Protein AF-A0AAV0WKL7-F1 (afdb_monomer_lite)

Organism: NCBI:txid13131

pLDDT: mean 77.01, std 12.72, range [44.66, 96.0]

Secondary structure (DSSP, 8-state):
-HHHHHHHHHHHHHHHHHHHHHHHSGGGGTS-GGGS-HHHHHHHHHHHHHHHHHHHHHHHTT--S--TT--GGG---HHHHHHHHHHHHHHHHHHHHTTHHHHHHHS-HHHHHHHHHHHHHH-GGGGT--

InterPro domains:
  IPR012890 Intron Large complex component GCFC2-like [PTHR12214] (2-130)

Structure (mmCIF, N/CA/C/O backbone):
data_AF-A0AAV0WKL7-F1
#
_entry.id   AF-A0AAV0WKL7-F1
#
loop_
_atom_site.group_PDB
_atom_site.id
_atom_site.type_symbol
_atom_site.label_atom_id
_atom_site.label_alt_id
_atom_site.label_comp_id
_atom_site.label_asym_id
_atom_site.label_entity_id
_atom_site.label_seq_id
_atom_site.pdbx_PDB_ins_code
_atom_site.Cartn_x
_atom_site.Cartn_y
_atom_site.Cartn_z
_atom_site.occupancy
_atom_site.B_iso_or_equiv
_atom_site.auth_seq_id
_atom_site.auth_comp_id
_atom_site.auth_asym_id
_atom_site.auth_atom_id
_atom_site.pdbx_PDB_model_num
ATOM 1 N N . MET A 1 1 ? 5.030 0.517 8.984 1.00 62.53 1 MET A N 1
ATOM 2 C CA . MET A 1 1 ? 3.653 -0.024 9.095 1.00 62.53 1 MET A CA 1
ATOM 3 C C . MET A 1 1 ? 3.564 -1.189 10.066 1.00 62.53 1 MET A C 1
ATOM 5 O O . MET A 1 1 ? 2.760 -1.118 10.983 1.00 62.53 1 MET A O 1
ATOM 9 N N . TYR A 1 2 ? 4.407 -2.216 9.924 1.00 76.06 2 TYR A N 1
ATOM 10 C CA . TYR A 1 2 ? 4.380 -3.387 10.810 1.00 76.06 2 TYR A CA 1
ATOM 11 C C . TYR A 1 2 ? 4.657 -3.068 12.282 1.00 76.06 2 TYR A C 1
ATOM 13 O O . TYR A 1 2 ? 3.973 -3.600 13.147 1.00 76.06 2 TYR A O 1
ATOM 21 N N . GLU A 1 3 ? 5.578 -2.144 12.562 1.00 80.69 3 GLU A N 1
ATOM 22 C CA . GLU A 1 3 ? 5.890 -1.761 13.942 1.00 80.69 3 GLU A CA 1
ATOM 23 C C . GLU A 1 3 ? 4.715 -1.064 14.639 1.00 80.69 3 GLU A C 1
ATOM 25 O O . GLU A 1 3 ? 4.339 -1.452 15.739 1.00 80.69 3 GLU A O 1
ATOM 30 N N . LYS A 1 4 ? 4.061 -0.120 13.951 1.00 80.75 4 LYS A N 1
ATOM 31 C CA . LYS A 1 4 ? 2.837 0.528 14.442 1.00 80.75 4 LYS A CA 1
ATOM 32 C C . LYS A 1 4 ? 1.727 -0.501 14.690 1.00 80.75 4 LYS A C 1
ATOM 34 O O . LYS A 1 4 ? 1.129 -0.529 15.756 1.00 80.75 4 LYS A O 1
ATOM 39 N N . ARG A 1 5 ? 1.500 -1.412 13.736 1.00 77.50 5 ARG A N 1
ATOM 40 C CA . ARG A 1 5 ? 0.505 -2.485 13.888 1.00 77.50 5 ARG A CA 1
ATOM 41 C C . ARG A 1 5 ? 0.801 -3.358 15.110 1.00 77.50 5 ARG A C 1
ATOM 43 O O . ARG A 1 5 ? -0.100 -3.669 15.879 1.00 77.50 5 ARG A O 1
ATOM 50 N N . ARG A 1 6 ? 2.066 -3.728 15.309 1.00 83.06 6 ARG A N 1
ATOM 51 C CA . ARG A 1 6 ? 2.516 -4.514 16.463 1.00 83.06 6 ARG A CA 1
ATOM 52 C C . ARG A 1 6 ? 2.244 -3.782 17.780 1.00 83.06 6 ARG A C 1
ATOM 54 O O . ARG A 1 6 ? 1.749 -4.394 18.724 1.00 83.06 6 ARG A O 1
ATOM 61 N N . THR A 1 7 ? 2.560 -2.489 17.859 1.00 86.25 7 THR A N 1
ATOM 62 C CA . THR A 1 7 ? 2.315 -1.687 19.066 1.00 86.25 7 THR A CA 1
ATOM 63 C C . THR A 1 7 ? 0.829 -1.489 19.340 1.00 86.25 7 THR A C 1
ATOM 65 O O . THR A 1 7 ? 0.415 -1.556 20.498 1.00 86.25 7 THR A O 1
ATOM 68 N N . ASP A 1 8 ? 0.025 -1.304 18.295 1.00 81.88 8 ASP A N 1
ATOM 69 C CA . ASP A 1 8 ? -1.421 -1.116 18.409 1.00 81.88 8 ASP A CA 1
ATOM 70 C C . ASP A 1 8 ? -2.092 -2.392 18.942 1.00 81.88 8 ASP A C 1
ATOM 72 O O . ASP A 1 8 ? -2.850 -2.321 19.910 1.00 81.88 8 ASP A O 1
ATOM 76 N N . LEU A 1 9 ? -1.726 -3.572 18.419 1.00 79.56 9 LEU A N 1
ATOM 77 C CA . LEU A 1 9 ? -2.209 -4.870 18.915 1.00 79.56 9 LEU A CA 1
ATOM 78 C C . LEU A 1 9 ? -1.846 -5.099 20.389 1.00 79.56 9 LEU A C 1
ATOM 80 O O . LEU A 1 9 ? -2.700 -5.450 21.202 1.00 79.56 9 LEU A O 1
ATOM 84 N N . LEU A 1 10 ? -0.595 -4.824 20.775 1.00 83.50 10 LEU A N 1
ATOM 85 C CA . LEU A 1 10 ? -0.160 -4.951 22.170 1.00 83.50 10 LEU A CA 1
ATOM 86 C C . LEU A 1 10 ? -0.929 -4.018 23.110 1.00 83.50 10 LEU A C 1
ATOM 88 O O . LEU A 1 10 ? -1.296 -4.414 24.218 1.00 83.50 10 LEU A O 1
ATOM 92 N N . THR A 1 11 ? -1.158 -2.779 22.681 1.00 84.38 11 THR A N 1
ATOM 93 C CA . THR A 1 11 ? -1.897 -1.781 23.462 1.00 84.38 11 THR A CA 1
ATOM 94 C C . THR A 1 11 ? -3.356 -2.202 23.616 1.00 84.38 11 THR A C 1
ATOM 96 O O . THR A 1 11 ? -3.895 -2.160 24.723 1.00 84.38 11 THR A O 1
ATOM 99 N N . ARG A 1 12 ? -3.964 -2.704 22.536 1.00 77.56 12 ARG A N 1
ATOM 100 C CA . ARG A 1 12 ? -5.326 -3.243 22.532 1.00 77.56 12 ARG A CA 1
ATOM 101 C C . A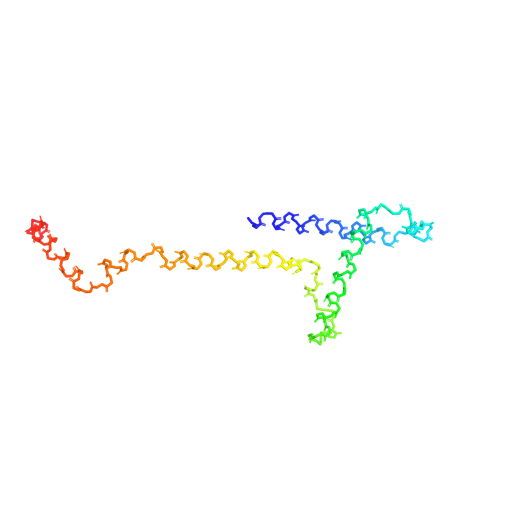RG A 1 12 ? -5.462 -4.436 23.470 1.00 77.56 12 ARG A C 1
ATOM 103 O O . ARG A 1 12 ? -6.335 -4.422 24.329 1.00 77.56 12 ARG A O 1
ATOM 110 N N . ARG A 1 13 ? -4.548 -5.410 23.401 1.00 81.00 13 ARG A N 1
ATOM 111 C CA . ARG A 1 13 ? -4.566 -6.585 24.282 1.00 81.00 13 ARG A CA 1
ATOM 112 C C . ARG A 1 13 ? -4.460 -6.206 25.756 1.00 81.00 13 ARG A C 1
ATOM 114 O O . ARG A 1 13 ? -5.179 -6.761 26.582 1.00 81.00 13 ARG A O 1
ATOM 121 N N . ARG A 1 14 ? -3.581 -5.257 26.096 1.00 84.62 14 ARG A N 1
ATOM 122 C CA . ARG A 1 14 ? -3.477 -4.734 27.469 1.00 84.62 14 ARG A CA 1
ATOM 123 C C . ARG A 1 14 ? -4.792 -4.108 27.919 1.00 84.62 14 ARG A C 1
ATOM 125 O O . ARG A 1 14 ? -5.222 -4.353 29.041 1.00 84.62 14 ARG A O 1
ATOM 132 N N . GLN A 1 15 ? -5.433 -3.339 27.043 1.00 79.75 15 GLN A N 1
ATOM 133 C CA . GLN A 1 15 ? -6.708 -2.703 27.347 1.00 79.75 15 GLN A CA 1
ATOM 134 C C . GLN A 1 15 ? -7.847 -3.716 27.503 1.00 79.75 15 GLN A C 1
ATOM 136 O O . GLN A 1 15 ? -8.625 -3.587 28.441 1.00 79.75 15 GLN A O 1
ATOM 141 N N . ASP A 1 16 ? -7.926 -4.737 26.649 1.00 75.62 16 ASP A N 1
ATOM 142 C CA . ASP A 1 16 ? -8.946 -5.787 26.741 1.00 75.62 16 ASP A CA 1
ATOM 143 C C . ASP A 1 16 ? -8.814 -6.573 28.060 1.00 75.62 16 ASP A C 1
ATOM 145 O O . ASP A 1 16 ? -9.811 -6.812 28.738 1.00 75.62 16 ASP A O 1
ATOM 149 N N . VAL A 1 17 ? -7.586 -6.894 28.491 1.00 81.50 17 VAL A N 1
ATOM 150 C CA . VAL A 1 17 ? -7.331 -7.539 29.796 1.00 81.50 17 VAL A CA 1
ATOM 151 C C . VAL A 1 17 ? -7.762 -6.642 30.961 1.00 81.50 17 VAL A C 1
ATOM 153 O O . VAL A 1 17 ? -8.395 -7.120 31.904 1.00 81.50 17 VAL A O 1
ATOM 156 N N . LEU A 1 18 ? -7.457 -5.341 30.897 1.00 81.00 18 LEU A N 1
ATOM 157 C CA . LEU A 1 18 ? -7.919 -4.377 31.899 1.00 81.00 18 LEU A CA 1
ATOM 158 C C . LEU A 1 18 ? -9.451 -4.330 31.944 1.00 81.00 18 LEU A C 1
ATOM 160 O O . LEU A 1 18 ? -10.026 -4.456 33.023 1.00 81.00 18 LEU A O 1
ATOM 164 N N . ASN A 1 19 ? -10.114 -4.249 30.790 1.00 72.88 19 ASN A N 1
ATOM 165 C CA . ASN A 1 19 ? -11.572 -4.207 30.704 1.00 72.88 19 ASN A CA 1
ATOM 166 C C . ASN A 1 19 ? -12.212 -5.475 31.294 1.00 72.88 19 ASN A C 1
ATOM 168 O O . ASN A 1 19 ? -13.128 -5.364 32.106 1.00 72.88 19 ASN A O 1
ATOM 172 N N . GLN A 1 20 ? -11.693 -6.666 30.968 1.00 75.44 20 GLN A N 1
ATOM 173 C CA . GLN A 1 20 ? -12.161 -7.940 31.535 1.00 75.44 20 GLN A CA 1
ATOM 174 C C . GLN A 1 20 ? -11.999 -7.993 33.059 1.00 75.44 20 GLN A C 1
ATOM 176 O O . GLN A 1 20 ? -12.884 -8.477 33.771 1.00 75.44 20 GLN A O 1
ATOM 181 N N . SER A 1 21 ? -10.884 -7.469 33.580 1.00 77.88 21 SER A N 1
ATOM 182 C CA . SER A 1 21 ? -10.652 -7.386 35.025 1.00 77.88 21 SER A CA 1
ATOM 183 C C . SER A 1 21 ? -11.646 -6.442 35.710 1.00 77.88 21 SER A C 1
ATOM 185 O O . SER A 1 21 ? -12.174 -6.755 36.778 1.00 77.88 21 SER A O 1
ATOM 187 N N . GLU A 1 22 ? -11.978 -5.322 35.064 1.00 73.62 22 GLU A N 1
ATOM 188 C CA . GLU A 1 22 ? -12.979 -4.377 35.553 1.00 73.62 22 GLU A CA 1
ATOM 189 C C . GLU A 1 22 ? -14.398 -4.957 35.451 1.00 73.62 22 GLU A C 1
ATOM 191 O O . GLU A 1 22 ? -15.223 -4.697 36.320 1.00 73.62 22 GLU A O 1
ATOM 196 N N . GLU A 1 23 ? -14.710 -5.739 34.410 1.00 68.62 23 GLU A N 1
ATOM 197 C CA . GLU A 1 23 ? -15.968 -6.496 34.261 1.00 68.62 23 GLU A CA 1
ATOM 198 C C . GLU A 1 23 ? -16.160 -7.549 35.343 1.00 68.62 23 GLU A C 1
ATOM 200 O O . GLU A 1 23 ? -17.253 -7.676 35.887 1.00 68.62 23 GLU A O 1
ATOM 205 N N . SER A 1 24 ? -15.083 -8.243 35.697 1.00 69.12 24 SER A N 1
ATOM 206 C CA . SER A 1 24 ? -15.091 -9.278 36.732 1.00 69.12 24 SER A CA 1
ATOM 207 C C . SER A 1 24 ? -15.074 -8.699 38.153 1.00 69.12 24 SER A C 1
ATOM 209 O O . SER A 1 24 ? -15.267 -9.424 39.129 1.00 69.12 24 SER A O 1
ATOM 211 N N . SER A 1 25 ? -14.830 -7.393 38.297 1.00 72.75 25 SER A N 1
ATOM 212 C CA . SER A 1 25 ? -14.743 -6.725 39.592 1.00 72.75 25 SER A CA 1
ATOM 213 C C . SER A 1 25 ? -16.129 -6.452 40.183 1.00 72.75 25 SER A C 1
ATOM 215 O O . SER A 1 25 ? -16.973 -5.795 39.576 1.00 72.75 25 SER A O 1
ATOM 217 N N . ILE A 1 26 ? -16.322 -6.857 41.443 1.00 60.41 26 ILE A N 1
ATOM 218 C CA . ILE A 1 26 ? -17.566 -6.689 42.224 1.00 60.41 26 ILE A CA 1
ATOM 219 C C . ILE A 1 26 ? -18.027 -5.214 42.277 1.00 60.41 26 ILE A C 1
ATOM 221 O O . ILE A 1 26 ? -19.221 -4.929 42.353 1.00 60.41 26 ILE A O 1
ATOM 225 N N . ASN A 1 27 ? -17.095 -4.263 42.146 1.00 59.34 27 ASN A N 1
ATOM 226 C CA . ASN A 1 27 ? -17.367 -2.822 42.137 1.00 59.34 27 ASN A CA 1
ATOM 227 C C . ASN A 1 27 ? -18.334 -2.365 41.025 1.00 59.34 27 ASN A C 1
ATOM 229 O O . ASN A 1 27 ? -19.004 -1.343 41.201 1.00 59.34 27 ASN A O 1
ATOM 233 N N . LYS A 1 28 ? -18.470 -3.108 39.914 1.00 57.38 28 LYS A N 1
ATOM 234 C CA . LYS A 1 28 ? -19.442 -2.786 38.852 1.00 57.38 28 LYS A CA 1
ATOM 235 C C . LYS A 1 28 ? -20.900 -3.030 39.242 1.00 57.38 28 LYS A C 1
ATOM 237 O O . LYS A 1 28 ? -21.767 -2.369 38.683 1.00 57.38 28 LYS A O 1
ATOM 242 N N . LEU A 1 29 ? -21.189 -3.912 40.206 1.00 54.59 29 LEU A N 1
ATOM 243 C CA . LEU A 1 29 ? -22.559 -4.065 40.720 1.00 54.59 29 LEU A CA 1
ATOM 244 C C . LEU A 1 29 ? -23.013 -2.846 41.538 1.00 54.59 29 LEU A C 1
ATOM 246 O O . LEU A 1 29 ? -24.209 -2.631 41.704 1.00 54.59 29 LEU A O 1
ATOM 250 N N . ILE A 1 30 ? -22.062 -2.067 42.060 1.00 56.81 30 ILE A N 1
ATOM 251 C CA . ILE A 1 30 ? -22.317 -1.004 43.039 1.00 56.81 30 ILE A CA 1
ATOM 252 C C . ILE A 1 30 ? -22.258 0.387 42.384 1.00 56.81 30 ILE A C 1
ATOM 254 O O . ILE A 1 30 ? -22.882 1.326 42.873 1.00 56.81 30 ILE A O 1
ATOM 258 N N . THR A 1 31 ? -21.551 0.538 41.258 1.00 58.12 31 THR A N 1
ATOM 259 C CA . THR A 1 31 ? -21.399 1.828 40.566 1.00 58.12 31 THR A CA 1
ATOM 260 C C . THR A 1 31 ? -22.383 1.974 39.396 1.00 58.12 31 THR A C 1
ATOM 262 O O . THR A 1 31 ? -22.314 1.214 38.429 1.00 58.12 31 THR A O 1
ATOM 265 N N . PRO A 1 32 ? -23.311 2.950 39.433 1.00 57.19 32 PRO A N 1
ATOM 266 C CA . PRO A 1 32 ? -24.263 3.158 38.345 1.00 57.19 32 PRO A CA 1
ATOM 267 C C . PRO A 1 32 ? -23.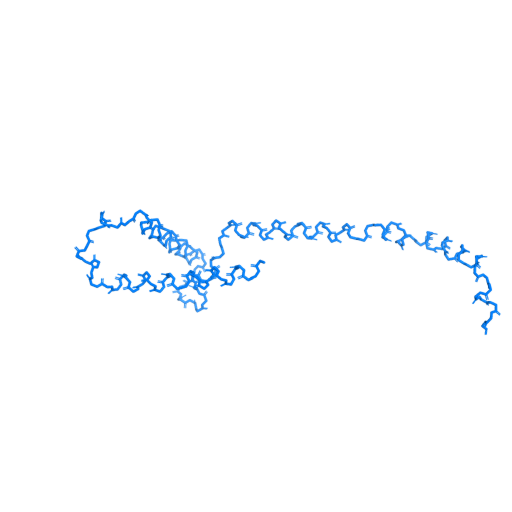551 3.617 37.062 1.00 57.19 32 PRO A C 1
ATOM 269 O O . PRO A 1 32 ? -22.647 4.447 37.110 1.00 57.19 32 PRO A O 1
ATOM 272 N N . LYS A 1 33 ? -24.005 3.145 35.886 1.00 57.50 33 LYS A N 1
ATOM 273 C CA . LYS A 1 33 ? -23.447 3.490 34.551 1.00 57.50 33 LYS A CA 1
ATOM 274 C C . LYS A 1 33 ? -23.236 4.999 34.320 1.00 57.50 33 LYS A C 1
ATOM 276 O O . LYS A 1 33 ? -22.380 5.382 33.529 1.00 57.50 33 LYS A O 1
ATOM 281 N N . HIS A 1 34 ? -23.984 5.850 35.022 1.00 54.22 34 HIS A N 1
ATOM 282 C CA . HIS A 1 34 ? -23.902 7.307 34.930 1.00 54.22 34 HIS A CA 1
ATOM 283 C C . HIS A 1 34 ? -22.592 7.900 35.499 1.00 54.22 34 HIS A C 1
ATOM 285 O O . HIS A 1 34 ? -22.226 9.015 35.136 1.00 54.22 34 HIS A O 1
ATOM 291 N N . THR A 1 35 ? -21.848 7.184 36.352 1.00 58.62 35 THR A N 1
ATOM 292 C CA . THR A 1 35 ? -20.548 7.660 36.873 1.00 58.62 35 THR A CA 1
ATOM 293 C C . THR A 1 35 ? -19.362 7.283 35.983 1.00 58.62 35 THR A C 1
ATOM 295 O O . THR A 1 35 ? -18.221 7.594 36.319 1.00 58.62 35 THR A O 1
ATOM 298 N N . GLN A 1 36 ? -19.598 6.594 34.863 1.00 63.66 36 GLN A N 1
ATOM 299 C CA . GLN A 1 36 ? -18.539 6.256 33.917 1.00 63.66 36 GLN A CA 1
ATOM 300 C C . GLN A 1 36 ? -18.176 7.469 33.058 1.00 63.66 36 GLN A C 1
ATOM 302 O O . GLN A 1 36 ? -19.058 8.161 32.550 1.00 63.66 36 GLN A O 1
ATOM 307 N N . SER A 1 37 ? -16.876 7.709 32.870 1.00 73.56 37 SER A N 1
ATOM 308 C CA . SER A 1 37 ? -16.406 8.764 31.970 1.00 73.56 37 SER A CA 1
ATOM 309 C C . SER A 1 37 ? -16.872 8.500 30.534 1.00 73.56 37 SER A C 1
ATOM 311 O O . SER A 1 37 ? -17.024 7.350 30.114 1.00 73.56 37 SER A O 1
ATOM 313 N N . GLU A 1 38 ? -17.057 9.557 29.745 1.00 74.62 38 GLU A N 1
ATOM 314 C CA . GLU A 1 38 ? -17.458 9.443 28.335 1.00 74.62 38 GLU A CA 1
ATOM 315 C C . GLU A 1 38 ? -16.484 8.555 27.535 1.00 74.62 38 GLU A C 1
ATOM 317 O O . GLU A 1 38 ? -16.880 7.765 26.679 1.00 74.62 38 GLU A O 1
ATOM 322 N N . GLN A 1 39 ? -15.196 8.600 27.885 1.00 71.69 39 GLN A N 1
ATOM 323 C CA . GLN A 1 39 ? -14.160 7.752 27.298 1.00 71.69 39 GLN A CA 1
ATOM 324 C C . GLN A 1 39 ? -14.321 6.266 27.671 1.00 71.69 39 GLN A C 1
ATOM 326 O O . GLN A 1 39 ? -13.999 5.389 26.871 1.00 71.69 39 GLN A O 1
ATOM 331 N N . GLN A 1 40 ? -14.833 5.948 28.863 1.00 70.00 40 GLN A N 1
ATOM 332 C CA . GLN A 1 40 ? -15.185 4.580 29.258 1.00 70.00 40 GLN A CA 1
ATOM 333 C C . GLN A 1 40 ? -16.388 4.064 28.456 1.00 70.00 40 GLN A C 1
ATOM 335 O O . GLN A 1 40 ? -16.377 2.925 27.989 1.00 70.00 40 GLN A O 1
ATOM 340 N N . GLN A 1 41 ? -17.398 4.915 28.255 1.00 74.69 41 GLN A N 1
ATOM 341 C CA . GLN A 1 41 ? -18.600 4.564 27.497 1.00 74.69 41 GLN A CA 1
ATOM 342 C C . GLN A 1 41 ? -18.279 4.306 26.024 1.00 74.69 41 GLN A C 1
ATOM 344 O O . GLN A 1 41 ? -18.679 3.272 25.497 1.00 74.69 41 GLN A O 1
ATOM 349 N N . ARG A 1 42 ? -17.485 5.178 25.384 1.00 76.62 42 ARG A N 1
ATOM 350 C CA . ARG A 1 42 ? -17.023 4.978 23.999 1.00 76.62 42 ARG A CA 1
ATOM 351 C C . ARG A 1 42 ? -16.267 3.660 23.832 1.00 76.62 42 ARG A C 1
ATOM 353 O O . ARG A 1 42 ? -16.545 2.917 22.901 1.00 76.62 42 ARG A O 1
ATOM 360 N N . ARG A 1 43 ? -15.370 3.333 24.769 1.00 71.56 43 ARG A N 1
ATOM 361 C CA . ARG A 1 43 ? -14.626 2.060 24.758 1.00 71.56 43 ARG A CA 1
ATOM 362 C C . ARG A 1 43 ? -15.536 0.842 24.928 1.00 71.56 43 ARG A C 1
ATOM 364 O O . ARG A 1 43 ? -15.327 -0.162 24.257 1.00 71.56 43 ARG A O 1
ATOM 371 N N . SER A 1 44 ? -16.536 0.933 25.804 1.00 71.75 44 SER A N 1
ATOM 372 C CA . SER A 1 44 ? -17.495 -0.157 26.042 1.00 71.75 44 SER A CA 1
ATOM 373 C C . SER A 1 44 ? -18.398 -0.383 24.826 1.00 71.75 44 SER A C 1
ATOM 375 O O . SER A 1 44 ? -18.631 -1.523 24.444 1.00 71.75 44 SER A O 1
ATOM 377 N N . ALA A 1 45 ? -18.852 0.697 24.182 1.00 76.50 45 ALA A N 1
ATOM 378 C CA . ALA A 1 45 ? -19.619 0.628 22.940 1.00 76.50 45 ALA A CA 1
ATOM 379 C C . ALA A 1 45 ? -18.797 0.007 21.803 1.00 76.50 45 ALA A C 1
ATOM 381 O O . ALA A 1 45 ? -19.270 -0.893 21.122 1.00 76.50 45 ALA A O 1
ATOM 382 N N . GLU A 1 46 ? -17.535 0.417 21.647 1.00 74.25 46 GLU A N 1
ATOM 383 C CA . GLU A 1 46 ? -16.649 -0.154 20.632 1.00 74.25 46 GLU A CA 1
ATOM 384 C C . GLU A 1 46 ? -16.397 -1.651 20.869 1.00 74.25 46 GLU A C 1
ATOM 386 O O . GLU A 1 46 ? -16.329 -2.425 19.919 1.00 74.25 46 GLU A O 1
ATOM 391 N N . HIS A 1 47 ? -16.271 -2.072 22.130 1.00 71.69 47 HIS A N 1
ATOM 392 C CA . HIS A 1 47 ? -16.137 -3.479 22.499 1.00 71.69 47 HIS A CA 1
ATOM 393 C C . HIS A 1 47 ? -17.400 -4.290 22.166 1.00 71.69 47 HIS A C 1
ATOM 395 O O . HIS A 1 47 ? -17.296 -5.374 21.594 1.00 71.69 47 HIS A O 1
ATOM 401 N N . GLU A 1 48 ? -18.587 -3.759 22.465 1.00 73.06 48 GLU A N 1
ATOM 402 C CA . GLU A 1 48 ? -19.860 -4.414 22.143 1.00 73.06 48 GLU A CA 1
ATOM 403 C C . GLU A 1 48 ? -20.073 -4.523 20.626 1.00 73.06 48 GLU A C 1
ATOM 405 O O . GLU A 1 48 ? -20.411 -5.591 20.118 1.00 73.06 48 GLU A O 1
ATOM 410 N N . ASP A 1 49 ? -19.766 -3.460 19.878 1.00 75.56 49 ASP A N 1
ATOM 411 C CA . ASP A 1 49 ? -19.811 -3.462 18.414 1.00 75.56 49 ASP A CA 1
ATOM 412 C C . ASP A 1 49 ? -18.902 -4.549 17.819 1.00 75.56 49 ASP A C 1
ATOM 414 O O . ASP A 1 49 ? -19.259 -5.190 16.826 1.00 75.56 49 ASP A O 1
ATOM 418 N N . ARG A 1 50 ? -17.728 -4.791 18.424 1.00 72.06 50 ARG A N 1
ATOM 419 C CA . ARG A 1 50 ? -16.846 -5.910 18.045 1.00 72.06 50 ARG A CA 1
ATOM 420 C C . ARG A 1 50 ? -17.495 -7.255 18.322 1.00 72.06 50 ARG A C 1
ATOM 422 O O . ARG A 1 50 ? -17.565 -8.096 17.428 1.00 72.06 50 ARG A O 1
ATOM 429 N N . HIS A 1 51 ? -18.016 -7.448 19.531 1.00 72.94 51 HIS A N 1
ATOM 430 C CA . HIS A 1 51 ? -18.704 -8.682 19.901 1.00 72.94 51 HIS A CA 1
ATOM 431 C C . HIS A 1 51 ? -19.851 -9.017 18.944 1.00 72.94 51 HIS A C 1
ATOM 433 O O . HIS A 1 51 ? -19.960 -10.164 18.505 1.00 72.94 51 HIS A O 1
ATOM 439 N N . ILE A 1 52 ? -20.648 -8.018 18.559 1.00 74.44 52 ILE A N 1
ATOM 440 C CA . ILE A 1 52 ? -21.740 -8.169 17.594 1.00 74.44 52 ILE A CA 1
ATOM 441 C C . ILE A 1 52 ? -21.198 -8.557 16.213 1.00 74.44 52 ILE A C 1
ATOM 443 O O . ILE A 1 52 ? -21.680 -9.525 15.623 1.00 74.44 52 ILE A O 1
ATOM 447 N N . ARG A 1 53 ? -20.163 -7.871 15.702 1.00 75.12 53 ARG A N 1
ATOM 448 C CA . ARG A 1 53 ? -19.543 -8.228 14.411 1.00 75.12 53 ARG A CA 1
ATOM 449 C C . ARG A 1 53 ? -19.009 -9.661 14.403 1.00 75.12 53 ARG A C 1
ATOM 451 O O . ARG A 1 53 ? -19.208 -10.374 13.420 1.00 75.12 53 ARG A O 1
ATOM 458 N N . ILE A 1 54 ? -18.384 -10.107 15.495 1.00 71.06 54 ILE A N 1
ATOM 459 C CA . ILE A 1 54 ? -17.892 -11.484 15.644 1.00 71.06 54 ILE A CA 1
ATOM 460 C C . ILE A 1 54 ? -19.054 -12.479 15.696 1.00 71.06 54 ILE A C 1
ATOM 462 O O . ILE A 1 54 ? -18.983 -13.515 15.034 1.00 71.06 54 ILE A O 1
ATOM 466 N N . MET A 1 55 ? -20.117 -12.190 16.456 1.00 73.19 55 MET A N 1
ATOM 467 C CA . MET A 1 55 ? -21.309 -13.045 16.504 1.00 73.19 55 MET A CA 1
ATOM 468 C C . MET A 1 55 ? -21.920 -13.226 15.114 1.00 73.19 55 MET A C 1
ATOM 470 O O . MET A 1 55 ? -22.143 -14.362 14.702 1.00 73.19 55 MET A O 1
ATOM 474 N N . ILE A 1 56 ? -22.081 -12.139 14.358 1.00 76.62 56 ILE A N 1
ATOM 475 C CA . ILE A 1 56 ? -22.613 -12.175 12.990 1.00 76.62 56 ILE A CA 1
ATOM 476 C C . ILE A 1 56 ? -21.677 -12.961 12.055 1.00 76.62 56 ILE A C 1
ATOM 478 O O . ILE A 1 56 ? -22.127 -13.808 11.289 1.00 76.62 56 ILE A O 1
ATOM 482 N N . MET A 1 57 ? -20.359 -12.748 12.132 1.00 73.94 57 MET A N 1
ATOM 483 C CA . MET A 1 57 ? -19.376 -13.518 11.351 1.00 73.94 57 MET A CA 1
ATOM 484 C C . MET A 1 57 ? -19.424 -15.022 11.657 1.00 73.94 57 MET A C 1
ATOM 486 O O . MET A 1 57 ? -19.299 -15.838 10.741 1.00 73.94 57 MET A O 1
ATOM 49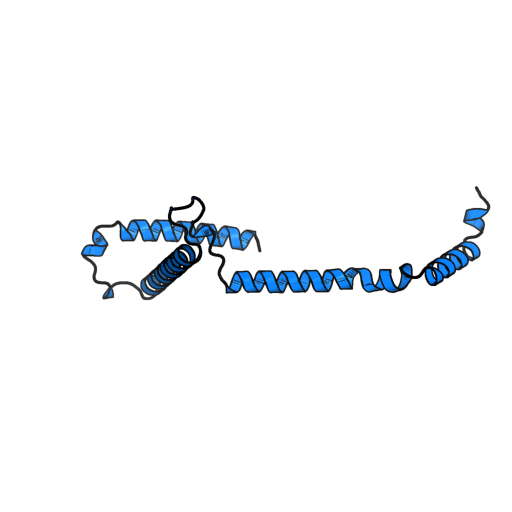0 N N . ARG A 1 58 ? -19.604 -15.396 12.932 1.00 70.06 58 ARG A N 1
ATOM 491 C CA . ARG A 1 58 ? -19.761 -16.794 13.370 1.00 70.06 58 ARG A CA 1
ATOM 492 C C . ARG A 1 58 ? -21.033 -17.415 12.811 1.00 70.06 58 ARG A C 1
ATOM 494 O O . ARG A 1 58 ? -20.977 -18.542 12.320 1.00 70.06 58 ARG A O 1
ATOM 501 N N . GLU A 1 59 ? -22.133 -16.669 12.859 1.00 73.56 59 GLU A N 1
ATOM 502 C CA . GLU A 1 59 ? -23.429 -17.077 12.322 1.00 73.56 59 GLU A CA 1
ATOM 503 C C . GLU A 1 59 ? -23.352 -17.314 10.807 1.00 73.56 59 GLU A C 1
ATOM 505 O O . GLU A 1 59 ? -23.684 -18.402 10.341 1.00 73.56 59 GLU A O 1
ATOM 510 N N . ILE A 1 60 ? -22.799 -16.360 10.047 1.00 76.62 60 ILE A N 1
ATOM 511 C CA . ILE A 1 60 ? -22.641 -16.465 8.584 1.00 76.62 60 ILE A CA 1
ATOM 512 C C . ILE A 1 60 ? -21.763 -17.659 8.192 1.00 76.62 60 ILE A C 1
ATOM 514 O O . ILE A 1 60 ? -22.060 -18.357 7.224 1.00 76.62 60 ILE A O 1
ATOM 518 N N . LYS A 1 61 ? -20.668 -17.904 8.921 1.00 74.62 61 LYS A N 1
ATOM 519 C CA . LYS A 1 61 ? -19.732 -18.997 8.612 1.00 74.62 61 LYS A CA 1
ATOM 520 C C . LYS A 1 61 ? -20.157 -20.356 9.189 1.00 74.62 61 LYS A C 1
ATOM 522 O O . LYS A 1 61 ? -19.401 -21.313 9.043 1.00 74.62 61 LYS A O 1
ATOM 527 N N . ALA A 1 62 ? -21.322 -20.450 9.841 1.00 69.62 62 ALA A N 1
ATOM 528 C CA . ALA A 1 62 ? -21.813 -21.655 10.519 1.00 69.62 62 ALA A CA 1
ATOM 529 C C . ALA A 1 62 ? -20.777 -22.287 11.477 1.00 69.62 62 ALA A C 1
ATOM 531 O O . ALA A 1 62 ? -20.693 -23.509 11.629 1.00 69.62 62 ALA A O 1
ATOM 532 N N . ILE A 1 63 ? -19.960 -21.451 12.127 1.00 65.81 63 ILE A N 1
ATOM 533 C CA . ILE A 1 63 ? -18.904 -21.908 13.034 1.00 65.81 63 ILE A CA 1
ATOM 534 C C . ILE A 1 63 ? -19.554 -22.235 14.384 1.00 65.81 63 ILE A C 1
ATOM 536 O O . ILE A 1 63 ? -19.743 -21.368 15.233 1.00 65.81 63 ILE A O 1
ATOM 540 N N . SER A 1 64 ? -19.932 -23.505 14.553 1.00 61.62 64 SER A N 1
ATOM 541 C CA . SER A 1 64 ? -20.651 -24.025 15.729 1.00 61.62 64 SER A CA 1
ATOM 542 C C . SER A 1 64 ? -19.782 -24.199 16.983 1.00 61.62 64 SER A C 1
ATOM 544 O O . SER A 1 64 ? -20.331 -24.335 18.075 1.00 61.62 64 SER A O 1
ATOM 546 N N . LEU A 1 65 ? -18.453 -24.235 16.854 1.00 61.50 65 LEU A N 1
ATOM 547 C CA . LEU A 1 65 ? -17.520 -24.373 17.977 1.00 61.50 65 LEU A CA 1
ATOM 548 C C . LEU A 1 65 ? -16.536 -23.208 18.006 1.00 61.50 65 LEU A C 1
ATOM 550 O O . LEU A 1 65 ? -16.155 -22.678 16.966 1.00 61.50 65 LEU A O 1
ATOM 554 N N . HIS A 1 66 ? -16.085 -22.843 19.206 1.00 58.78 66 HIS A N 1
ATOM 555 C CA . HIS A 1 66 ? -15.010 -21.873 19.365 1.00 58.78 66 HIS A CA 1
ATOM 556 C C . HIS A 1 66 ? -13.743 -22.411 18.679 1.00 58.78 66 HIS A C 1
ATOM 558 O O . HIS A 1 66 ? -13.159 -23.390 19.136 1.00 58.78 66 HIS A O 1
ATOM 564 N N . ALA A 1 67 ? -13.358 -21.806 17.554 1.00 56.69 67 ALA A N 1
ATOM 565 C CA . ALA A 1 67 ? -12.105 -22.113 16.879 1.00 56.69 67 ALA A CA 1
ATOM 566 C C . ALA A 1 67 ? -10.980 -21.296 17.525 1.00 56.69 67 ALA A C 1
ATOM 568 O O . ALA A 1 67 ? -11.092 -20.071 17.651 1.00 56.69 67 ALA A O 1
ATOM 569 N N . ASP A 1 68 ? -9.917 -21.979 17.944 1.00 44.66 68 ASP A N 1
ATOM 570 C CA . ASP A 1 68 ? -8.703 -21.335 18.439 1.00 44.66 68 ASP A CA 1
ATOM 571 C C . ASP A 1 68 ? -8.114 -20.489 17.294 1.00 44.66 68 ASP A C 1
ATOM 573 O O . ASP A 1 68 ? -7.875 -21.002 16.200 1.00 44.66 68 ASP A O 1
ATOM 577 N N . GLY A 1 69 ? -8.027 -19.170 17.495 1.00 49.94 69 GLY A N 1
ATOM 578 C CA . GLY A 1 69 ? -7.799 -18.180 16.427 1.00 49.94 69 GLY A CA 1
ATOM 579 C C . GLY A 1 69 ? -8.866 -17.082 16.329 1.00 49.94 69 GLY A C 1
ATOM 580 O O . GLY A 1 69 ? -8.596 -16.021 15.786 1.00 49.94 69 GLY A O 1
ATOM 581 N N . MET A 1 70 ? -10.039 -17.245 16.953 1.00 53.59 70 MET A N 1
ATOM 582 C CA . MET A 1 70 ? -11.070 -16.192 17.047 1.00 53.59 70 MET A CA 1
ATOM 583 C C . MET A 1 70 ? -10.746 -15.106 18.094 1.00 53.59 70 MET A C 1
ATOM 585 O O . MET A 1 70 ? -11.600 -14.737 18.905 1.00 53.59 70 MET A O 1
ATOM 589 N N . SER A 1 71 ? -9.497 -14.641 18.119 1.00 56.09 71 SER A N 1
ATOM 590 C CA . SER A 1 71 ? -9.017 -13.579 19.004 1.00 56.09 71 SER A CA 1
ATOM 591 C C . SER A 1 71 ? -9.367 -12.198 18.437 1.00 56.09 71 SER A C 1
ATOM 593 O O . SER A 1 71 ? -9.302 -11.980 17.230 1.00 56.09 71 SER A O 1
ATOM 595 N N . SER A 1 72 ? -9.629 -11.236 19.329 1.00 53.59 72 SER A N 1
ATOM 596 C CA . SER A 1 72 ? -9.683 -9.781 19.055 1.00 53.59 72 SER A CA 1
ATOM 597 C C . SER A 1 72 ? -8.450 -9.265 18.269 1.00 53.59 72 SER A C 1
ATOM 599 O O . SER A 1 72 ? -8.502 -8.205 17.645 1.00 53.59 72 SER A O 1
ATOM 601 N N . ASP A 1 73 ? -7.347 -10.030 18.250 1.00 52.47 73 ASP A N 1
ATOM 602 C CA . ASP A 1 73 ? -6.125 -9.739 17.481 1.00 52.47 73 ASP A CA 1
ATOM 603 C C . ASP A 1 73 ? -6.268 -9.874 15.951 1.00 52.47 73 ASP A C 1
ATOM 605 O O . ASP A 1 73 ? -5.455 -9.303 15.221 1.00 52.47 73 ASP A O 1
ATOM 609 N N . GLU A 1 74 ? -7.277 -10.588 15.436 1.00 55.59 74 GLU A N 1
ATOM 610 C CA . GLU A 1 74 ? -7.514 -10.689 13.982 1.00 55.59 74 GLU A CA 1
ATOM 611 C C . GLU A 1 74 ? -8.379 -9.551 13.420 1.00 55.59 74 GLU A C 1
ATOM 613 O O . GLU A 1 74 ? -8.480 -9.390 12.201 1.00 55.59 74 GLU A O 1
ATOM 618 N N . GLU A 1 75 ? -8.959 -8.705 14.276 1.00 59.94 75 GLU A N 1
ATOM 619 C CA . GLU A 1 75 ? -9.747 -7.560 13.829 1.00 59.94 75 GLU A CA 1
ATOM 620 C C . GLU A 1 75 ? -8.854 -6.404 13.377 1.00 59.94 75 GLU A C 1
ATOM 622 O O . GLU A 1 75 ? -8.563 -5.468 14.129 1.00 59.94 75 GLU A O 1
ATOM 627 N N . VAL A 1 76 ? -8.446 -6.452 12.112 1.00 64.38 76 VAL A N 1
ATOM 628 C CA . VAL A 1 76 ? -7.923 -5.279 11.413 1.00 64.38 76 VAL A CA 1
ATOM 629 C C . VAL A 1 76 ? -9.103 -4.340 11.128 1.00 64.38 76 VAL A C 1
ATOM 631 O O . VAL A 1 76 ? -10.073 -4.779 10.504 1.00 64.38 76 VAL A O 1
ATOM 634 N N . PRO A 1 77 ? -9.060 -3.064 11.560 1.00 72.12 77 PRO A N 1
ATOM 635 C CA . PRO A 1 77 ? -10.080 -2.086 11.206 1.00 72.12 77 PRO A CA 1
ATOM 636 C C . PRO A 1 77 ? -10.330 -2.071 9.697 1.00 72.12 77 PRO A C 1
ATOM 638 O O . PRO A 1 77 ? -9.403 -2.205 8.894 1.00 72.12 77 PRO A O 1
ATOM 641 N N . GLU A 1 78 ? -11.579 -1.883 9.280 1.00 72.06 78 GLU A N 1
ATOM 642 C CA . GLU A 1 78 ? -11.903 -1.848 7.851 1.00 72.06 78 GLU A CA 1
ATOM 643 C C . GLU A 1 78 ? -11.190 -0.688 7.136 1.00 72.06 78 GLU A C 1
ATOM 645 O O . GLU A 1 78 ? -10.733 -0.840 6.005 1.00 72.06 78 GLU A O 1
ATOM 650 N N . THR A 1 79 ? -10.964 0.421 7.848 1.00 78.06 79 THR A N 1
ATOM 651 C CA . THR A 1 79 ? -10.125 1.544 7.404 1.00 78.06 79 THR A CA 1
ATOM 652 C C . THR A 1 79 ? -8.684 1.128 7.126 1.00 78.06 79 THR A C 1
ATOM 654 O O . THR A 1 79 ? -8.112 1.532 6.116 1.00 78.06 79 THR A O 1
ATOM 657 N N . ASP A 1 80 ? -8.103 0.296 7.990 1.00 80.69 80 ASP A N 1
ATOM 658 C CA . ASP A 1 80 ? -6.729 -0.185 7.841 1.00 80.69 80 ASP A CA 1
ATOM 659 C C . ASP A 1 80 ? -6.648 -1.200 6.703 1.00 80.69 80 ASP A C 1
ATOM 661 O O . ASP A 1 80 ? -5.733 -1.150 5.885 1.00 80.69 80 ASP A O 1
ATOM 665 N N . THR A 1 81 ? -7.647 -2.076 6.586 1.00 83.12 81 THR A N 1
ATOM 666 C CA . THR A 1 81 ? -7.763 -3.028 5.474 1.00 83.12 81 THR A CA 1
ATOM 667 C C . THR A 1 81 ? -7.857 -2.299 4.133 1.00 83.12 81 THR A C 1
ATOM 669 O O . THR A 1 81 ? -7.187 -2.675 3.169 1.00 83.12 81 THR A O 1
ATOM 672 N N . LEU A 1 82 ? -8.657 -1.232 4.066 1.00 87.81 82 LEU A N 1
ATOM 673 C CA . LEU A 1 82 ? -8.761 -0.374 2.890 1.00 87.81 82 LEU A CA 1
ATOM 674 C C . LEU A 1 82 ? -7.432 0.334 2.596 1.00 87.81 82 LEU A C 1
ATOM 676 O O . LEU A 1 82 ? -6.992 0.343 1.449 1.00 87.81 82 LEU A O 1
ATOM 680 N N . ALA A 1 83 ? -6.757 0.867 3.618 1.00 88.81 83 ALA A N 1
ATOM 681 C CA . ALA A 1 83 ? -5.452 1.504 3.462 1.00 88.81 83 ALA A CA 1
ATOM 682 C C . ALA A 1 83 ? -4.400 0.530 2.907 1.00 88.81 83 ALA A C 1
ATOM 684 O O . ALA 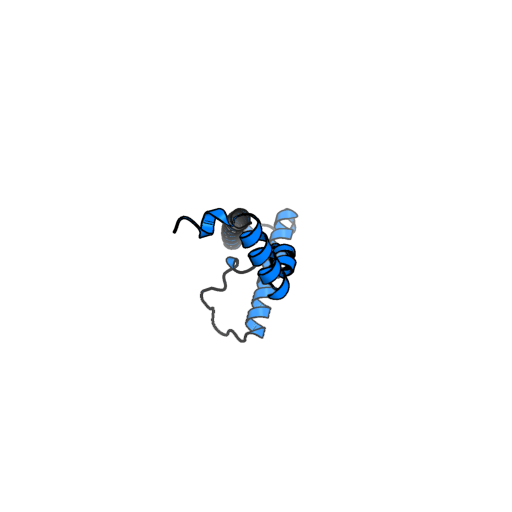A 1 83 ? -3.666 0.891 1.987 1.00 88.81 83 ALA A O 1
ATOM 685 N N . PHE A 1 84 ? -4.368 -0.713 3.400 1.00 88.06 84 PHE A N 1
ATOM 686 C CA . PHE A 1 84 ? -3.483 -1.755 2.875 1.00 88.06 84 PHE A CA 1
ATOM 687 C C . PHE A 1 84 ? -3.800 -2.103 1.421 1.00 88.06 84 PHE A C 1
ATOM 689 O O . PHE A 1 84 ? -2.878 -2.230 0.619 1.00 88.06 84 PHE A O 1
ATOM 696 N N . ARG A 1 85 ? -5.083 -2.227 1.057 1.00 92.06 85 ARG A N 1
ATOM 697 C CA . ARG A 1 85 ? -5.479 -2.465 -0.341 1.00 92.06 85 ARG A CA 1
ATOM 698 C C . ARG A 1 85 ? -5.042 -1.324 -1.249 1.00 92.06 85 ARG A C 1
ATOM 700 O O . ARG A 1 85 ? -4.443 -1.584 -2.282 1.00 92.06 85 ARG A O 1
ATOM 707 N N . ASN A 1 86 ? -5.269 -0.080 -0.841 1.00 94.88 86 ASN A N 1
ATOM 708 C CA . ASN A 1 86 ? -4.866 1.085 -1.626 1.00 94.88 86 ASN A CA 1
ATOM 709 C C . ASN A 1 86 ? -3.346 1.131 -1.824 1.00 94.88 86 ASN A C 1
ATOM 711 O O . ASN A 1 86 ? -2.878 1.357 -2.932 1.00 94.88 86 ASN A O 1
ATOM 715 N N . GLN A 1 87 ? -2.568 0.867 -0.773 1.00 94.19 87 GLN A N 1
ATOM 716 C CA . GLN A 1 87 ? -1.107 0.804 -0.876 1.00 94.19 87 GLN A CA 1
ATOM 717 C C . GLN A 1 87 ? -0.633 -0.337 -1.772 1.00 94.19 87 GLN A C 1
ATOM 719 O O . GLN A 1 87 ? 0.314 -0.159 -2.530 1.00 94.19 87 GLN A O 1
ATOM 724 N N . LEU A 1 88 ? -1.288 -1.497 -1.704 1.00 95.19 88 LEU A N 1
ATOM 725 C CA . LEU A 1 88 ? -0.982 -2.621 -2.579 1.00 95.19 88 LEU A CA 1
ATOM 726 C C . LEU A 1 88 ? -1.229 -2.268 -4.049 1.00 95.19 88 LEU A C 1
ATOM 728 O O . LEU A 1 88 ? -0.409 -2.611 -4.894 1.00 95.19 88 LEU A O 1
ATOM 732 N N . GLU A 1 89 ? -2.334 -1.588 -4.353 1.00 96.00 89 GLU A N 1
ATOM 733 C CA . GLU A 1 89 ? -2.640 -1.149 -5.717 1.00 96.00 89 GLU A CA 1
ATOM 734 C C . GLU A 1 89 ? -1.636 -0.109 -6.224 1.00 96.00 89 GLU A C 1
ATOM 736 O O . GLU A 1 89 ? -1.191 -0.226 -7.361 1.00 96.00 89 GLU A O 1
ATOM 741 N N . ILE A 1 90 ? -1.193 0.823 -5.372 1.00 95.56 90 ILE A N 1
ATOM 742 C CA . ILE A 1 90 ? -0.114 1.768 -5.712 1.00 95.56 90 ILE A CA 1
ATOM 743 C C . ILE A 1 90 ? 1.187 1.014 -6.021 1.00 95.56 90 ILE A C 1
ATOM 745 O O . ILE A 1 90 ? 1.802 1.223 -7.057 1.00 95.56 90 ILE A O 1
ATOM 749 N N . ILE A 1 91 ? 1.593 0.077 -5.160 1.00 95.75 91 ILE A N 1
ATOM 750 C CA . ILE A 1 91 ? 2.819 -0.705 -5.384 1.00 95.75 91 ILE A CA 1
ATOM 751 C C . ILE A 1 91 ? 2.731 -1.493 -6.694 1.00 95.75 91 ILE A C 1
ATOM 753 O O . ILE A 1 91 ? 3.709 -1.565 -7.433 1.00 95.75 91 ILE A O 1
ATOM 757 N N . LYS A 1 92 ? 1.569 -2.078 -7.000 1.00 94.38 92 LYS A N 1
ATOM 758 C CA . LYS A 1 92 ? 1.354 -2.782 -8.268 1.00 94.38 92 LYS A CA 1
ATOM 759 C C . LYS A 1 92 ? 1.446 -1.836 -9.460 1.00 94.38 92 LYS A C 1
ATOM 761 O O . LYS A 1 92 ? 2.132 -2.179 -10.421 1.00 94.38 92 LYS A O 1
ATOM 766 N N . SER A 1 93 ? 0.784 -0.677 -9.416 1.00 93.44 93 SER A N 1
ATOM 767 C CA . SER A 1 93 ? 0.871 0.292 -10.512 1.00 93.44 93 SER A CA 1
ATOM 768 C C . SER A 1 93 ? 2.308 0.740 -10.733 1.00 93.44 93 SER A C 1
ATOM 770 O O . SER A 1 93 ? 2.788 0.699 -11.861 1.00 93.44 93 SER A O 1
ATOM 772 N N . ASP A 1 94 ? 3.018 1.060 -9.655 1.00 93.88 94 ASP A N 1
ATOM 773 C CA . ASP A 1 94 ? 4.401 1.521 -9.716 1.00 93.88 94 ASP A CA 1
ATOM 774 C C . ASP A 1 94 ? 5.324 0.417 -10.240 1.00 93.88 94 ASP A C 1
ATOM 776 O O . ASP A 1 94 ? 6.210 0.681 -11.045 1.00 93.88 94 ASP A O 1
ATOM 780 N N . SER A 1 95 ? 5.083 -0.841 -9.853 1.00 91.44 95 SER A N 1
ATOM 781 C CA . SER A 1 95 ? 5.873 -1.981 -10.330 1.00 91.44 95 SER A CA 1
ATOM 782 C C . SER A 1 95 ? 5.772 -2.198 -11.840 1.00 91.44 95 SER A C 1
ATOM 784 O O . SER A 1 95 ? 6.764 -2.575 -12.456 1.00 91.44 95 SER A O 1
ATOM 786 N N . ASN A 1 96 ? 4.613 -1.913 -12.441 1.00 87.25 96 ASN A N 1
ATOM 787 C CA . ASN A 1 96 ? 4.440 -1.996 -13.892 1.00 87.25 96 ASN A CA 1
ATOM 788 C C . ASN A 1 96 ? 5.162 -0.860 -14.624 1.00 87.25 96 ASN A C 1
ATOM 790 O O . ASN A 1 96 ? 5.618 -1.056 -15.742 1.00 87.25 96 ASN A O 1
ATOM 794 N N . LEU A 1 97 ? 5.274 0.310 -13.993 1.00 91.06 97 LEU A N 1
ATOM 795 C CA . LEU A 1 97 ? 5.937 1.483 -14.566 1.00 91.06 97 LEU A CA 1
ATOM 796 C C . LEU A 1 97 ? 7.457 1.473 -14.357 1.00 91.06 97 LEU A C 1
ATOM 798 O O . LEU A 1 97 ? 8.172 2.199 -15.037 1.00 91.06 97 LEU A O 1
ATOM 802 N N . LEU A 1 98 ? 7.961 0.664 -13.419 1.00 91.25 98 LEU A N 1
ATOM 803 C CA . LEU A 1 98 ? 9.363 0.685 -12.990 1.00 91.25 98 LEU A CA 1
ATOM 804 C C . LEU A 1 98 ? 10.351 0.349 -14.116 1.00 91.25 98 LEU A C 1
ATOM 806 O O . LEU A 1 98 ? 11.482 0.818 -14.070 1.00 91.25 98 LEU A O 1
ATOM 810 N N . LEU A 1 99 ? 9.933 -0.470 -15.085 1.00 87.56 99 LEU A N 1
ATOM 811 C CA . LEU A 1 99 ? 10.767 -0.941 -16.198 1.00 87.56 99 LEU A CA 1
ATOM 812 C C . LEU A 1 99 ? 10.189 -0.569 -17.566 1.00 87.56 99 LEU A C 1
ATOM 814 O O . LEU A 1 99 ? 10.556 -1.185 -18.563 1.00 87.56 99 LEU A O 1
ATOM 818 N N . ASP A 1 100 ? 9.247 0.371 -17.618 1.00 89.69 100 ASP A N 1
ATOM 819 C CA . ASP A 1 100 ? 8.548 0.704 -18.862 1.00 89.69 100 ASP A CA 1
ATOM 820 C C . ASP A 1 100 ? 9.516 1.291 -19.909 1.00 89.69 100 ASP A C 1
ATOM 822 O O . ASP A 1 100 ? 9.468 0.922 -21.078 1.00 89.69 100 ASP A O 1
ATOM 826 N N . ASP A 1 101 ? 10.488 2.092 -19.464 1.00 87.31 101 ASP A N 1
ATOM 827 C CA . ASP A 1 101 ? 11.584 2.628 -20.281 1.00 87.31 101 ASP A CA 1
ATOM 828 C C . ASP A 1 101 ? 12.510 1.527 -20.824 1.00 87.31 101 ASP A C 1
ATOM 830 O O . ASP A 1 101 ? 12.836 1.491 -22.012 1.00 87.31 101 ASP A O 1
ATOM 834 N N . VAL A 1 102 ? 12.890 0.575 -19.970 1.00 87.56 102 VAL A N 1
ATOM 835 C CA . VAL A 1 102 ? 13.712 -0.579 -20.354 1.00 87.56 102 VAL A CA 1
ATOM 836 C C . VAL A 1 102 ? 12.956 -1.476 -21.332 1.00 87.56 102 VAL A C 1
ATOM 838 O O . VAL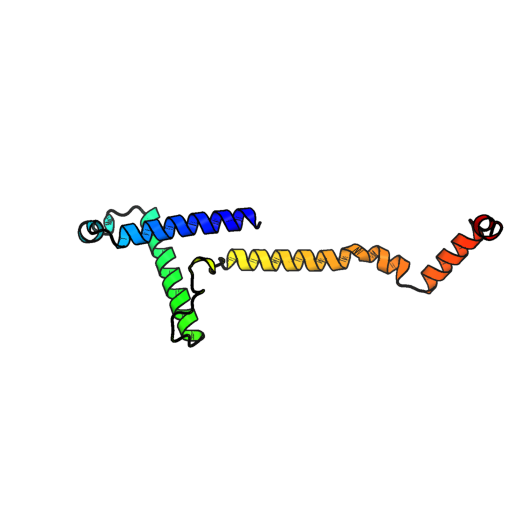 A 1 102 ? 13.547 -2.005 -22.271 1.00 87.56 102 VAL A O 1
ATOM 841 N N . LEU A 1 103 ? 11.652 -1.669 -21.137 1.00 85.75 103 LEU A N 1
ATOM 842 C CA . LEU A 1 103 ? 10.826 -2.440 -22.061 1.00 85.75 103 LEU A CA 1
ATOM 843 C C . LEU A 1 103 ? 10.691 -1.726 -23.407 1.00 85.75 103 LEU A C 1
ATOM 845 O O . LEU A 1 103 ? 10.837 -2.376 -24.438 1.00 85.75 103 LEU A O 1
ATOM 849 N N . GLU A 1 104 ? 10.478 -0.412 -23.429 1.00 84.56 104 GLU A N 1
ATOM 850 C CA . GLU A 1 104 ? 10.424 0.359 -24.675 1.00 84.56 104 GLU A CA 1
ATOM 851 C C . GLU A 1 104 ? 11.727 0.223 -25.482 1.00 84.56 104 GLU A C 1
ATOM 853 O O . GLU A 1 104 ? 11.698 0.008 -26.697 1.00 84.56 104 GLU A O 1
ATOM 858 N N . GLU A 1 105 ? 12.873 0.274 -24.802 1.00 83.69 105 GLU A N 1
ATOM 859 C CA . GLU A 1 105 ? 14.185 0.250 -25.444 1.00 83.69 105 GLU A CA 1
ATOM 860 C C . GLU A 1 105 ? 14.671 -1.166 -25.817 1.00 83.69 105 GLU A C 1
ATOM 862 O O . GLU A 1 105 ? 15.247 -1.364 -26.891 1.00 83.69 105 GLU A O 1
ATOM 867 N N . PHE A 1 106 ? 14.418 -2.168 -24.968 1.00 84.25 106 PHE A N 1
ATOM 868 C CA . PHE A 1 106 ? 15.024 -3.503 -25.077 1.00 84.25 106 PHE A CA 1
ATOM 869 C C . PHE A 1 106 ? 14.028 -4.642 -25.357 1.00 84.25 106 PHE A C 1
ATOM 871 O O . PHE A 1 106 ? 14.461 -5.771 -2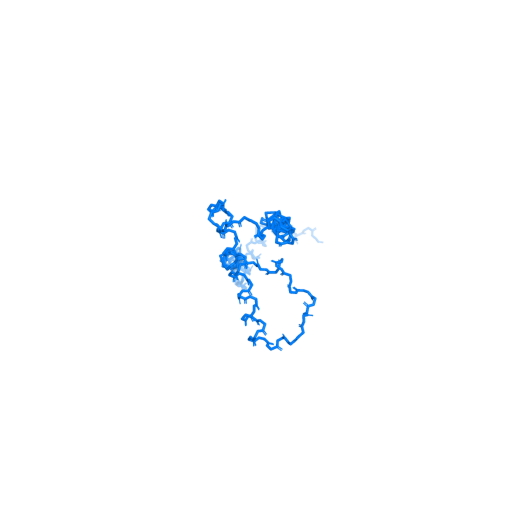5.598 1.00 84.25 106 PHE A O 1
ATOM 878 N N . ALA A 1 107 ? 12.709 -4.402 -25.376 1.00 87.88 107 ALA A N 1
ATOM 879 C CA . ALA A 1 107 ? 11.739 -5.448 -25.737 1.00 87.88 107 ALA A CA 1
ATOM 880 C C . ALA A 1 107 ? 11.605 -5.664 -27.256 1.00 87.88 107 ALA A C 1
ATOM 882 O O . ALA A 1 107 ? 11.016 -6.659 -27.685 1.00 87.88 107 ALA A O 1
ATOM 883 N N . SER A 1 108 ? 12.154 -4.766 -28.082 1.00 90.56 108 SER A N 1
ATOM 884 C CA . SER A 1 108 ? 12.150 -4.904 -29.540 1.00 90.56 108 SER A CA 1
ATOM 885 C C . SER A 1 108 ? 13.452 -5.508 -30.057 1.00 90.56 108 SER A C 1
ATOM 887 O O . SER A 1 108 ? 14.540 -4.960 -29.875 1.00 90.56 108 SER A O 1
ATOM 889 N N . VAL A 1 109 ? 13.325 -6.621 -30.784 1.00 92.00 109 VAL A N 1
ATOM 890 C CA . VAL A 1 109 ? 14.451 -7.296 -31.448 1.00 92.00 109 VAL A CA 1
ATOM 891 C C . VAL A 1 109 ? 15.141 -6.370 -32.457 1.00 92.00 109 VAL A C 1
ATOM 893 O O . VAL A 1 109 ? 16.363 -6.414 -32.586 1.00 92.00 109 VAL A O 1
ATOM 896 N N . ASP A 1 110 ? 14.389 -5.491 -33.123 1.00 92.75 110 ASP A N 1
ATOM 897 C CA . ASP A 1 110 ? 14.939 -4.556 -34.109 1.00 92.75 110 ASP A CA 1
ATOM 898 C C . ASP A 1 110 ? 15.788 -3.459 -33.449 1.00 92.75 110 ASP A C 1
ATOM 900 O O . ASP A 1 110 ? 16.875 -3.136 -33.936 1.00 92.75 110 ASP A O 1
ATOM 904 N N . LEU A 1 111 ? 15.329 -2.914 -32.314 1.00 90.44 111 LEU A N 1
ATOM 905 C CA . LEU A 1 111 ? 16.105 -1.949 -31.525 1.00 90.44 111 LEU A CA 1
ATOM 906 C C . LEU A 1 111 ? 17.362 -2.602 -30.943 1.00 90.44 111 LEU A C 1
ATOM 908 O O . LEU A 1 111 ? 18.455 -2.054 -31.071 1.00 90.44 111 LEU A O 1
ATOM 912 N N . MET A 1 112 ? 17.229 -3.816 -30.407 1.00 92.06 112 MET A N 1
ATOM 913 C CA . MET A 1 112 ? 18.357 -4.617 -29.931 1.00 92.06 112 MET A CA 1
ATOM 914 C C . MET A 1 112 ? 19.414 -4.828 -31.019 1.00 92.06 112 MET A C 1
ATOM 916 O O . MET A 1 112 ? 20.604 -4.615 -30.782 1.00 92.06 112 MET A O 1
ATOM 920 N N . LEU A 1 113 ? 18.992 -5.212 -32.227 1.00 93.94 113 LEU A N 1
ATOM 921 C CA . LEU A 1 113 ? 19.894 -5.407 -33.359 1.00 93.94 113 LEU A CA 1
ATOM 922 C C . LEU A 1 113 ? 20.598 -4.102 -33.743 1.00 93.94 113 LEU A C 1
ATOM 924 O O . LEU A 1 113 ? 21.810 -4.105 -33.965 1.00 93.94 113 LEU A O 1
ATOM 928 N N . LYS A 1 114 ? 19.863 -2.986 -33.787 1.00 93.44 114 LYS A N 1
ATOM 929 C CA . LYS A 1 114 ? 20.437 -1.662 -34.047 1.00 93.44 114 LYS A CA 1
ATOM 930 C C . LYS A 1 114 ? 21.531 -1.327 -33.030 1.00 93.44 114 LYS A C 1
ATOM 932 O O . LYS A 1 114 ? 22.632 -0.968 -33.442 1.00 93.44 114 LYS A O 1
ATOM 937 N N . TYR A 1 115 ? 21.269 -1.506 -31.736 1.00 91.69 115 TYR A N 1
ATOM 938 C CA . TYR A 1 115 ? 22.261 -1.238 -30.693 1.00 91.69 115 TYR A CA 1
ATOM 939 C C . TYR A 1 115 ? 23.482 -2.148 -30.782 1.00 91.69 115 TYR A C 1
ATOM 941 O O . TYR A 1 115 ? 24.605 -1.674 -30.625 1.00 91.69 115 TYR A O 1
ATOM 949 N N . MET A 1 116 ? 23.300 -3.433 -31.097 1.00 90.38 116 MET A N 1
ATOM 950 C CA . MET A 1 116 ? 24.433 -4.339 -31.302 1.00 90.38 116 MET A CA 1
ATOM 951 C C . MET A 1 116 ? 25.293 -3.929 -32.500 1.00 90.38 116 MET A C 1
ATOM 953 O O . MET A 1 116 ? 26.518 -3.952 -32.412 1.00 90.38 116 MET A O 1
ATOM 957 N N . LEU A 1 117 ? 24.681 -3.511 -33.609 1.00 93.19 117 LEU A N 1
ATOM 958 C CA . LEU A 1 117 ? 25.419 -3.039 -34.783 1.00 93.19 117 LEU A CA 1
ATOM 959 C C . LEU A 1 117 ? 26.152 -1.721 -34.507 1.00 93.19 117 LEU A C 1
ATOM 961 O O . LEU A 1 117 ? 27.306 -1.564 -34.906 1.00 93.19 117 LEU A O 1
ATOM 965 N N . GLU A 1 118 ? 25.518 -0.781 -33.803 1.00 94.31 118 GLU A N 1
ATOM 966 C CA . GLU A 1 118 ? 26.175 0.450 -33.347 1.00 94.31 118 GLU A CA 1
ATOM 967 C C . GLU A 1 118 ? 27.363 0.141 -32.432 1.00 94.31 118 GLU A C 1
ATOM 969 O O . GLU A 1 118 ? 28.436 0.727 -32.595 1.00 94.31 118 GLU A O 1
ATOM 974 N N . TRP A 1 119 ? 27.204 -0.821 -31.521 1.00 93.19 119 TRP A N 1
ATOM 975 C CA . TRP A 1 119 ? 28.270 -1.270 -30.635 1.00 93.19 119 TRP A CA 1
ATOM 976 C C . TRP A 1 119 ? 29.447 -1.871 -31.406 1.00 93.19 119 TRP A C 1
ATOM 978 O O . TRP A 1 119 ? 30.584 -1.458 -31.190 1.00 93.19 119 TRP A O 1
ATOM 988 N N . ILE A 1 120 ? 29.187 -2.785 -32.346 1.00 91.06 120 ILE A N 1
ATOM 989 C CA . ILE A 1 120 ? 30.220 -3.405 -33.193 1.00 91.06 120 ILE A CA 1
ATOM 990 C C . ILE A 1 120 ? 30.988 -2.341 -33.983 1.00 91.06 120 ILE A C 1
ATOM 992 O O . ILE A 1 120 ? 32.213 -2.385 -34.045 1.00 91.06 120 ILE A O 1
ATOM 996 N N . ASN A 1 121 ? 30.289 -1.359 -34.556 1.00 89.50 121 ASN A N 1
ATOM 997 C CA . ASN A 1 121 ? 30.934 -0.294 -35.322 1.00 89.50 121 ASN A CA 1
ATOM 998 C C . ASN A 1 121 ? 31.793 0.623 -34.443 1.00 89.50 121 ASN A C 1
ATOM 1000 O O . ASN A 1 121 ? 32.850 1.081 -34.871 1.00 89.50 121 ASN A O 1
ATOM 1004 N N . LYS A 1 122 ? 31.336 0.911 -33.222 1.00 92.94 122 LYS A N 1
ATOM 1005 C CA . LYS A 1 122 ? 32.007 1.840 -32.307 1.00 92.94 122 LYS A CA 1
ATOM 1006 C C . LYS A 1 122 ? 33.167 1.201 -31.547 1.00 92.94 122 LYS A C 1
ATOM 1008 O O . LYS A 1 122 ? 34.132 1.888 -31.230 1.00 92.94 122 LYS A O 1
ATOM 1013 N N . TYR A 1 123 ? 33.073 -0.094 -31.271 1.00 88.88 123 TYR A N 1
ATOM 1014 C CA . TYR A 1 123 ? 34.029 -0.855 -30.469 1.00 88.88 123 TYR A CA 1
ATOM 1015 C C . TYR A 1 123 ? 34.575 -2.052 -31.246 1.00 88.88 123 TYR A C 1
ATOM 1017 O O . TYR A 1 123 ? 34.748 -3.137 -30.694 1.00 88.88 123 TYR A O 1
ATOM 1025 N N . LEU A 1 124 ? 34.860 -1.858 -32.536 1.00 83.69 124 LEU A N 1
ATOM 1026 C CA . LEU A 1 124 ? 35.391 -2.912 -33.400 1.00 83.69 124 LEU A CA 1
ATOM 1027 C C . LEU A 1 124 ? 36.691 -3.508 -32.837 1.00 83.69 124 LEU A C 1
ATOM 1029 O O . LEU A 1 124 ? 36.908 -4.712 -32.919 1.00 83.69 124 LEU A O 1
ATOM 1033 N N . GLU A 1 125 ? 37.520 -2.677 -32.202 1.00 83.69 125 GLU A N 1
ATOM 1034 C CA . GLU A 1 125 ? 38.774 -3.082 -31.555 1.00 83.69 125 GLU A CA 1
ATOM 1035 C C . GLU A 1 125 ? 38.561 -4.155 -30.475 1.00 83.69 125 GLU A C 1
ATOM 1037 O O . GLU A 1 125 ? 39.358 -5.083 -30.371 1.00 83.69 125 GLU A O 1
ATOM 1042 N N . SER A 1 126 ? 37.437 -4.113 -29.747 1.00 81.06 126 SER A N 1
ATOM 1043 C CA . SER A 1 126 ? 37.081 -5.127 -28.742 1.00 81.06 126 SER A CA 1
ATOM 1044 C C . SER A 1 126 ? 36.815 -6.516 -29.337 1.00 81.06 126 SER A C 1
ATOM 1046 O O . SER A 1 126 ? 36.773 -7.491 -28.593 1.00 81.06 126 SER A O 1
ATOM 1048 N N . TYR A 1 127 ? 36.642 -6.614 -30.659 1.00 74.25 127 TYR A N 1
ATOM 1049 C CA . TYR A 1 127 ? 36.459 -7.868 -31.395 1.00 74.25 127 TYR A CA 1
ATOM 1050 C C . TYR A 1 127 ? 37.716 -8.319 -32.155 1.00 74.25 127 TYR A C 1
ATOM 1052 O O . TYR A 1 127 ? 37.722 -9.420 -32.699 1.00 74.25 127 TYR A O 1
ATOM 1060 N N . ILE A 1 128 ? 38.758 -7.484 -32.229 1.00 77.25 128 ILE A N 1
ATOM 1061 C CA . ILE A 1 128 ? 39.993 -7.770 -32.980 1.00 77.25 128 ILE A CA 1
ATOM 1062 C C . ILE A 1 128 ? 41.077 -8.390 -32.073 1.00 77.25 128 ILE A C 1
ATOM 1064 O O . ILE A 1 128 ? 41.970 -9.066 -32.576 1.00 77.25 128 ILE A O 1
ATOM 1068 N N . GLU A 1 129 ? 40.994 -8.206 -30.751 1.00 62.75 129 GLU A N 1
ATOM 1069 C CA . GLU A 1 129 ? 42.005 -8.659 -29.774 1.00 62.75 129 GLU A CA 1
ATOM 1070 C C . GLU A 1 129 ? 41.673 -9.977 -29.027 1.00 62.75 129 GLU A C 1
ATOM 1072 O O . GLU A 1 129 ? 42.250 -10.248 -27.973 1.00 62.75 129 GLU A O 1
ATOM 1077 N N . ALA A 1 130 ? 40.773 -10.814 -29.562 1.00 53.34 130 ALA A N 1
ATOM 1078 C CA . ALA A 1 130 ? 40.471 -12.164 -29.052 1.00 53.34 130 ALA A CA 1
ATOM 1079 C C . ALA A 1 130 ? 40.960 -13.256 -30.015 1.00 53.34 130 ALA A C 1
ATOM 1081 O O . ALA A 1 130 ? 41.514 -14.266 -29.522 1.00 53.34 130 ALA A O 1
#

Foldseek 3Di:
DVVVLVVVLVVVVVVVVVVVVVVPDPVVVVDDPVPDDPVRVVVVVVVVVVVVVLVVVCVVVVVPDDDDPSDPSPDDDPVNVVVVVVVVVVVVVVVVVVCVVVCVQPVDPVSVVVVVVVCCVVPVVVVVPD

Sequence (130 aa):
MYEKRRTDLLTRRRQDVLNQSEESSINKLITPKHTQSEQQQRRSAEHEDRHIRIMIMREIKAISLHADGMSSDEEVPETDTLAFRNQLEIIKSDSNLLLDDVLEEFASVDLMLKYMLEWINKYLESYIEA

Radius of gyration: 30.17 Å; chains: 1; bounding box: 66×34×78 Å